Protein AF-A0A6M3KIF6-F1 (afdb_monomer_lite)

Sequence (173 aa):
MLITKKFNHGLGILPVSLFVELCSPNLDINKLYKEITDTRCNDIIFFNNISENADCLRWILPRLISDGCFVSLVMKHDILYDLPCNRVICFLNCSSFQSEFKKTKLQLFTENDIVVVYGDFVIDRINKCLNLLKKIELKSKVLFYYKDRNELTALLDNGIDFVFPYEGKLFIT

Organism: NCBI:txid1070528

Foldseek 3Di:
DDQPQDWQPPLVLDDGEGEGEDPDLPDPLVVVLVVVVVVVGQEYEYDDPCVSNVVSQQVRAVVSVVVRHQYEYADQADPPPPGDHNEYEYEAELVCNVVSVVGDPQLPHAQRYEYEYEDDDDLVSLVVNVVVCVVSVGNYHYEYEDADDVSVVSCVVVVNQHYAYPVSHGDGD

pLDDT: mean 74.42, std 16.28, range [25.66, 96.69]

Radius of gyration: 16.81 Å; chains: 1; bounding box: 44×30×43 Å

Structure (mmCIF, N/CA/C/O backbone):
data_AF-A0A6M3KIF6-F1
#
_entry.id   AF-A0A6M3KIF6-F1
#
loop_
_atom_site.group_PDB
_atom_site.id
_atom_site.type_symbol
_atom_site.label_atom_id
_atom_site.label_alt_id
_atom_site.label_comp_id
_atom_site.label_asym_id
_atom_site.label_entity_id
_atom_site.label_seq_id
_atom_site.pdbx_PDB_ins_code
_atom_site.Cartn_x
_atom_site.Cartn_y
_atom_site.Cartn_z
_atom_site.occupancy
_atom_site.B_iso_or_equiv
_atom_site.auth_seq_id
_atom_site.auth_comp_id
_atom_site.auth_asym_id
_atom_site.auth_atom_id
_atom_site.pdbx_PDB_model_num
ATOM 1 N N . MET A 1 1 ? 18.524 -12.343 -4.743 1.00 35.62 1 MET A N 1
ATOM 2 C CA . MET A 1 1 ? 17.280 -11.648 -5.125 1.00 35.62 1 MET A CA 1
ATOM 3 C C . MET A 1 1 ? 16.137 -12.605 -4.854 1.00 35.62 1 MET A C 1
ATOM 5 O O . MET A 1 1 ? 16.047 -13.614 -5.539 1.00 35.62 1 MET A O 1
ATOM 9 N N . LEU A 1 2 ? 15.377 -12.378 -3.783 1.00 33.84 2 LEU A N 1
ATOM 10 C CA . LEU A 1 2 ? 14.247 -13.230 -3.430 1.00 33.84 2 LEU A CA 1
ATOM 11 C C . LEU A 1 2 ? 12.979 -12.496 -3.873 1.00 33.84 2 LEU A C 1
ATOM 13 O O . LEU A 1 2 ? 12.500 -11.614 -3.173 1.00 33.84 2 LEU A O 1
ATOM 17 N N . ILE A 1 3 ? 12.467 -12.816 -5.063 1.00 38.78 3 ILE A N 1
ATOM 18 C CA . ILE A 1 3 ? 11.086 -12.463 -5.388 1.00 38.78 3 ILE A CA 1
ATOM 19 C C . ILE A 1 3 ? 10.227 -13.501 -4.686 1.00 38.78 3 ILE A C 1
ATOM 21 O O . ILE A 1 3 ? 10.094 -14.632 -5.159 1.00 38.78 3 ILE A O 1
ATOM 25 N N . THR A 1 4 ? 9.645 -13.142 -3.550 1.00 40.75 4 THR A N 1
ATOM 26 C CA . THR A 1 4 ? 8.604 -13.979 -2.963 1.00 40.75 4 THR A CA 1
ATOM 27 C C . THR A 1 4 ? 7.335 -13.790 -3.793 1.00 40.75 4 THR A C 1
ATOM 29 O O . THR A 1 4 ? 6.514 -12.929 -3.499 1.00 40.75 4 THR A O 1
ATOM 32 N N . LYS A 1 5 ? 7.180 -14.584 -4.861 1.00 44.81 5 LYS A N 1
ATOM 33 C CA . LYS A 1 5 ? 5.963 -14.605 -5.684 1.00 44.81 5 LYS A CA 1
ATOM 34 C C . LYS A 1 5 ? 4.837 -15.237 -4.872 1.00 44.81 5 LYS A C 1
ATOM 36 O O . LYS A 1 5 ? 4.651 -16.450 -4.887 1.00 44.81 5 LYS A O 1
ATOM 41 N N . LYS A 1 6 ? 4.109 -14.417 -4.124 1.00 46.19 6 LYS A N 1
ATOM 42 C CA . LYS A 1 6 ? 2.822 -14.804 -3.548 1.00 46.19 6 LYS A CA 1
ATOM 43 C C . LYS A 1 6 ? 1.752 -14.195 -4.430 1.00 46.19 6 LYS A C 1
ATOM 45 O O . LYS A 1 6 ? 1.809 -13.005 -4.708 1.00 46.19 6 LYS A O 1
ATOM 50 N N . PHE A 1 7 ? 0.827 -15.016 -4.899 1.00 45.84 7 PHE A N 1
ATOM 51 C CA . PHE A 1 7 ? -0.386 -14.525 -5.527 1.00 45.84 7 PHE A CA 1
ATOM 52 C C . PHE A 1 7 ? -1.438 -14.399 -4.442 1.00 45.84 7 PHE A C 1
ATOM 54 O O . PHE A 1 7 ? -1.622 -15.313 -3.637 1.00 45.84 7 PHE A O 1
ATOM 61 N N . ASN A 1 8 ? -2.133 -13.273 -4.425 1.00 50.97 8 ASN A N 1
ATOM 62 C CA . ASN A 1 8 ? -3.404 -13.232 -3.737 1.00 50.97 8 ASN A CA 1
ATOM 63 C C . ASN A 1 8 ? -4.460 -13.928 -4.615 1.00 50.97 8 ASN A C 1
ATOM 65 O O . ASN A 1 8 ? -4.565 -13.614 -5.798 1.00 50.97 8 ASN A O 1
ATOM 69 N N . HIS A 1 9 ? -5.272 -14.824 -4.052 1.00 43.00 9 HIS A N 1
ATOM 70 C CA . HIS A 1 9 ? -6.379 -15.498 -4.751 1.00 43.00 9 HIS A CA 1
ATOM 71 C C . HIS A 1 9 ? -7.589 -14.581 -5.036 1.00 43.00 9 HIS A C 1
ATOM 73 O O . HIS A 1 9 ? -8.691 -15.065 -5.273 1.00 43.00 9 HIS A O 1
ATOM 79 N N . GLY A 1 10 ? -7.388 -13.261 -5.042 1.00 40.50 10 GLY A N 1
ATOM 80 C CA . GLY A 1 10 ? -8.455 -12.273 -5.079 1.00 40.50 10 GLY A CA 1
ATOM 81 C C . GLY A 1 10 ? -9.103 -12.142 -3.704 1.00 40.50 10 GLY A C 1
ATOM 82 O O . GLY A 1 10 ? -9.836 -13.015 -3.257 1.00 40.50 10 GLY A O 1
ATOM 83 N N . LEU A 1 11 ? -8.864 -11.020 -3.028 1.00 47.72 11 LEU A N 1
ATOM 84 C CA . LEU A 1 11 ? -9.494 -10.729 -1.730 1.00 47.72 11 LEU A CA 1
ATOM 85 C C . LEU A 1 11 ? -10.811 -9.965 -1.914 1.00 47.72 11 LEU A C 1
ATOM 87 O O . LEU A 1 11 ? -11.157 -9.149 -1.073 1.00 47.72 11 LEU A O 1
ATOM 91 N N . GLY A 1 12 ? -11.500 -10.140 -3.047 1.00 44.00 12 GLY A N 1
ATOM 92 C CA . GLY A 1 12 ? -12.687 -9.369 -3.450 1.00 44.00 12 GLY A CA 1
ATOM 93 C C . GLY A 1 12 ? -12.402 -7.899 -3.802 1.00 44.00 12 GLY A C 1
ATOM 94 O O . GLY A 1 12 ? -12.882 -7.404 -4.813 1.00 44.00 12 GLY A O 1
ATOM 95 N N . ILE A 1 13 ? -11.574 -7.215 -3.008 1.00 51.09 13 ILE A N 1
ATOM 96 C CA . ILE A 1 13 ? -11.194 -5.799 -3.163 1.00 51.09 13 ILE A CA 1
ATOM 97 C C . ILE A 1 13 ? -9.866 -5.641 -3.922 1.00 51.09 13 ILE A C 1
ATOM 99 O O . ILE A 1 13 ? -9.633 -4.619 -4.567 1.00 51.09 13 ILE A O 1
ATOM 103 N N . LEU A 1 14 ? -8.992 -6.650 -3.853 1.00 57.19 14 LEU A N 1
ATOM 104 C CA . LEU A 1 14 ? -7.719 -6.685 -4.572 1.00 57.19 14 LEU A CA 1
ATOM 105 C C . LEU A 1 14 ? -7.787 -7.752 -5.670 1.00 57.19 14 LEU A C 1
ATOM 107 O O . LEU A 1 14 ? -8.157 -8.889 -5.346 1.00 57.19 14 LEU A O 1
ATOM 111 N N . PRO A 1 15 ? -7.431 -7.428 -6.926 1.00 63.50 15 PRO A N 1
ATOM 112 C CA . PRO A 1 15 ? -7.293 -8.426 -7.980 1.00 63.50 15 PRO A CA 1
ATOM 113 C C . PRO A 1 15 ? -6.152 -9.405 -7.649 1.00 63.50 15 PRO A C 1
ATOM 115 O O . PRO A 1 15 ? -5.499 -9.315 -6.607 1.00 63.50 15 PRO A O 1
ATOM 118 N N . VAL A 1 16 ? -5.925 -10.391 -8.517 1.00 67.19 16 VAL A N 1
ATOM 119 C CA . VAL A 1 16 ? -4.742 -11.252 -8.400 1.00 67.19 16 VAL A CA 1
ATOM 120 C C . VAL A 1 16 ? -3.504 -10.378 -8.575 1.00 67.19 16 VAL A C 1
ATOM 122 O O . VAL A 1 16 ? -3.254 -9.887 -9.675 1.00 67.19 16 VAL A O 1
ATOM 125 N N . SER A 1 17 ? -2.760 -10.190 -7.487 1.00 75.56 17 SER A N 1
ATOM 126 C CA . SER A 1 17 ? -1.593 -9.311 -7.445 1.00 75.56 17 SER A CA 1
ATOM 127 C C . SER A 1 17 ? -0.286 -10.091 -7.360 1.00 75.56 17 SER A C 1
ATOM 129 O O . SER A 1 17 ? -0.198 -11.094 -6.642 1.00 75.56 17 SER A O 1
ATOM 131 N N . LEU A 1 18 ? 0.752 -9.573 -8.012 1.00 80.12 18 LEU A N 1
ATOM 132 C CA . LEU A 1 18 ? 2.142 -9.943 -7.780 1.00 80.12 18 LEU A CA 1
ATOM 133 C C . LE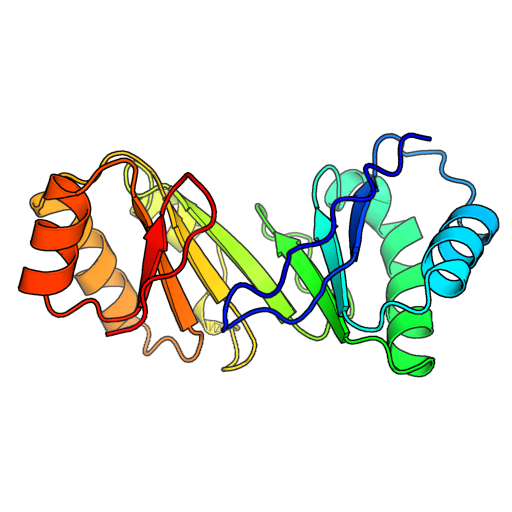U A 1 18 ? 2.701 -9.114 -6.621 1.00 80.12 18 LEU A C 1
ATOM 135 O O . LEU A 1 18 ? 2.798 -7.892 -6.711 1.00 80.12 18 LEU A O 1
ATOM 139 N N . PHE A 1 19 ? 3.133 -9.779 -5.553 1.00 81.44 19 PHE A N 1
ATOM 140 C CA . PHE A 1 19 ? 3.867 -9.134 -4.466 1.00 81.44 19 PHE A CA 1
ATOM 141 C C . PHE A 1 19 ? 5.365 -9.080 -4.788 1.00 81.44 19 PHE A C 1
ATOM 143 O O . PHE A 1 19 ? 5.991 -10.108 -5.050 1.00 81.44 19 PHE A O 1
ATOM 150 N N . VAL A 1 20 ? 5.940 -7.878 -4.749 1.00 84.00 20 VAL A N 1
ATOM 151 C CA . VAL A 1 20 ? 7.355 -7.622 -5.034 1.00 84.00 20 VAL A CA 1
ATOM 152 C C . VAL A 1 20 ? 8.034 -7.056 -3.792 1.00 84.00 20 VAL A C 1
ATOM 154 O O . VAL A 1 20 ? 7.745 -5.942 -3.358 1.00 84.00 20 VAL A O 1
ATOM 157 N N . GLU A 1 21 ? 8.962 -7.835 -3.240 1.00 83.44 21 GLU A N 1
ATOM 158 C CA . GLU A 1 21 ? 9.808 -7.425 -2.121 1.00 83.44 21 GLU A CA 1
ATOM 159 C C . GLU A 1 21 ? 11.192 -7.004 -2.618 1.00 83.44 21 GLU A C 1
ATOM 161 O O . GLU A 1 21 ? 11.846 -7.745 -3.356 1.00 83.44 21 GLU A O 1
ATOM 166 N N . LEU A 1 22 ? 11.667 -5.829 -2.199 1.00 80.44 22 LEU A N 1
ATOM 167 C CA . LEU 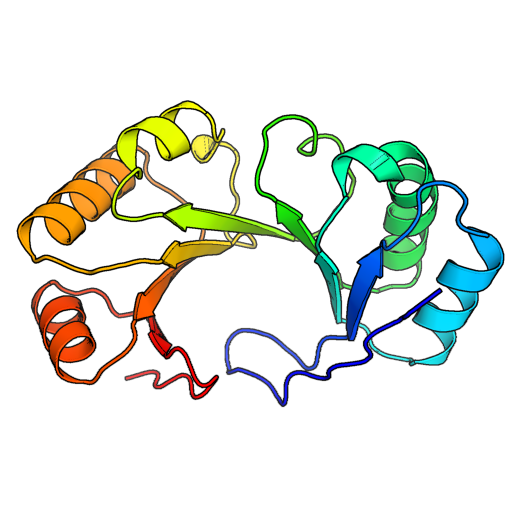A 1 22 ? 12.993 -5.331 -2.571 1.00 80.44 22 LEU A CA 1
ATOM 168 C C . LEU A 1 22 ? 14.004 -5.642 -1.459 1.00 80.44 22 LEU A C 1
ATOM 170 O O . LEU A 1 22 ? 14.161 -4.897 -0.498 1.00 80.44 22 LEU A O 1
ATOM 174 N N . CYS A 1 23 ? 14.696 -6.777 -1.561 1.00 73.19 23 CYS A N 1
ATOM 175 C CA . CYS A 1 23 ? 15.583 -7.265 -0.492 1.00 73.19 23 CYS A CA 1
ATOM 176 C C . CYS A 1 23 ? 17.048 -6.780 -0.580 1.00 73.19 23 CYS A C 1
ATOM 178 O O . CYS A 1 23 ? 17.907 -7.339 0.099 1.00 73.19 23 CYS A O 1
ATOM 180 N N . SER A 1 24 ? 17.387 -5.824 -1.451 1.00 76.81 24 SER A N 1
ATOM 181 C CA . SER A 1 24 ? 18.764 -5.320 -1.598 1.00 76.81 24 SER A CA 1
ATOM 182 C C . SER A 1 24 ? 18.778 -3.944 -2.266 1.00 76.81 24 SER A C 1
ATOM 184 O O . SER A 1 24 ? 17.977 -3.757 -3.169 1.00 76.81 24 SER A O 1
ATOM 186 N N . PRO A 1 25 ? 19.688 -3.023 -1.900 1.00 70.56 25 PRO A N 1
ATOM 187 C CA . PRO A 1 25 ? 19.860 -1.747 -2.603 1.00 70.56 25 PRO A CA 1
ATOM 188 C C . PRO A 1 25 ? 20.563 -1.885 -3.968 1.00 70.56 25 PRO A C 1
ATOM 190 O O . PRO A 1 25 ? 20.408 -1.030 -4.833 1.00 70.56 25 PRO A O 1
ATOM 193 N N . ASN A 1 26 ? 21.312 -2.972 -4.201 1.00 76.69 26 ASN A N 1
ATOM 194 C CA . ASN A 1 26 ? 22.068 -3.201 -5.441 1.00 76.69 26 ASN A CA 1
ATOM 195 C C . ASN A 1 26 ? 21.297 -4.121 -6.398 1.00 76.69 26 ASN A C 1
ATOM 197 O O . ASN A 1 26 ? 21.772 -5.195 -6.778 1.00 76.69 26 ASN A O 1
ATOM 201 N N . LEU A 1 27 ? 20.069 -3.734 -6.737 1.00 79.31 27 LEU A N 1
ATOM 202 C CA . LEU A 1 27 ? 19.232 -4.500 -7.656 1.00 79.31 27 LEU A CA 1
ATOM 203 C C . LEU A 1 27 ? 19.624 -4.234 -9.107 1.00 79.31 27 LEU A C 1
ATOM 205 O O . LEU A 1 27 ? 19.755 -3.090 -9.537 1.00 79.31 27 LEU A O 1
ATOM 209 N N . ASP A 1 28 ? 19.726 -5.309 -9.886 1.00 87.31 28 ASP A N 1
ATOM 210 C CA . ASP A 1 28 ? 19.703 -5.205 -11.340 1.00 87.31 28 ASP A CA 1
ATOM 211 C C . ASP A 1 28 ? 18.275 -4.849 -11.777 1.00 87.31 28 ASP A C 1
ATOM 213 O O . ASP A 1 28 ? 17.385 -5.701 -11.848 1.00 87.31 28 ASP A O 1
ATOM 217 N N . ILE A 1 29 ? 18.066 -3.555 -12.023 1.00 89.00 29 ILE A N 1
ATOM 218 C CA . ILE A 1 29 ? 16.770 -2.958 -12.355 1.00 89.00 29 ILE A CA 1
ATOM 219 C C . ILE A 1 29 ? 16.172 -3.597 -13.620 1.00 89.00 29 ILE A C 1
ATOM 221 O O . ILE A 1 29 ? 14.975 -3.883 -13.659 1.00 89.00 29 ILE A O 1
ATOM 225 N N . ASN A 1 30 ? 16.998 -3.874 -14.637 1.00 90.06 30 ASN A N 1
ATOM 226 C CA . ASN A 1 30 ? 16.534 -4.457 -15.899 1.00 90.06 30 ASN A CA 1
ATOM 227 C C . ASN A 1 30 ? 16.070 -5.897 -15.701 1.00 90.06 30 ASN A C 1
ATOM 229 O O . ASN A 1 30 ? 15.017 -6.292 -16.206 1.00 90.06 30 ASN A O 1
ATOM 233 N N . LYS A 1 31 ? 16.841 -6.678 -14.937 1.00 90.12 31 LYS A N 1
ATOM 234 C CA . LYS A 1 31 ? 16.463 -8.047 -14.589 1.00 90.12 31 LYS A CA 1
ATOM 235 C C . LYS A 1 31 ? 15.168 -8.074 -13.778 1.00 90.12 31 LYS A C 1
ATOM 237 O O . LYS A 1 31 ? 14.282 -8.857 -14.104 1.00 90.12 31 LYS A O 1
ATOM 242 N N . LEU A 1 32 ? 15.032 -7.202 -12.777 1.00 88.56 32 LEU A N 1
ATOM 243 C CA . LEU A 1 32 ? 13.820 -7.103 -11.960 1.00 88.56 32 LEU A CA 1
ATOM 244 C C . LEU A 1 32 ? 12.587 -6.764 -12.811 1.00 88.56 32 LEU A C 1
ATOM 246 O O . LEU A 1 32 ? 11.568 -7.441 -12.713 1.00 88.56 32 LEU A O 1
ATOM 250 N N . TYR A 1 33 ? 12.684 -5.752 -13.674 1.00 91.38 33 TYR A N 1
ATOM 251 C CA . TYR A 1 33 ? 11.586 -5.360 -14.558 1.00 91.38 33 TYR A CA 1
ATOM 252 C C . TYR A 1 33 ? 11.179 -6.491 -15.516 1.00 91.38 33 TYR A C 1
ATOM 254 O O . TYR A 1 33 ? 9.987 -6.768 -15.675 1.00 91.38 33 TYR A O 1
ATOM 262 N N . LYS A 1 34 ? 12.151 -7.212 -16.088 1.00 90.19 34 LYS A N 1
ATOM 263 C CA . LYS A 1 34 ? 11.876 -8.395 -16.913 1.00 90.19 34 LYS A CA 1
ATOM 264 C C . LYS A 1 34 ? 11.170 -9.495 -16.115 1.00 90.19 34 LYS A C 1
ATOM 266 O O . LYS A 1 34 ? 10.166 -10.034 -16.561 1.00 90.19 34 LYS A O 1
ATOM 271 N N . GLU A 1 35 ? 11.646 -9.797 -14.910 1.00 89.94 35 GLU A N 1
ATOM 272 C CA . GLU A 1 35 ? 11.044 -10.838 -14.071 1.00 89.94 35 GLU A CA 1
ATOM 273 C C . GLU A 1 35 ? 9.613 -10.513 -13.630 1.00 89.94 35 GLU A C 1
ATOM 275 O O . GLU A 1 35 ? 8.812 -11.436 -13.466 1.00 89.94 35 GLU A O 1
ATOM 280 N N . ILE A 1 36 ? 9.291 -9.229 -13.443 1.00 88.88 36 ILE A N 1
ATOM 281 C CA . ILE A 1 36 ? 7.933 -8.748 -13.172 1.00 88.88 36 ILE A CA 1
ATOM 282 C C . ILE A 1 36 ? 7.054 -8.910 -14.418 1.00 88.88 36 ILE A C 1
ATOM 284 O O . ILE A 1 36 ? 5.997 -9.536 -14.339 1.00 88.88 36 ILE A O 1
ATOM 288 N N . THR A 1 37 ? 7.490 -8.398 -15.569 1.00 89.00 37 THR A N 1
ATOM 289 C CA . THR A 1 37 ? 6.698 -8.414 -16.816 1.00 89.00 37 THR A CA 1
ATOM 290 C C . THR A 1 37 ? 6.473 -9.830 -17.358 1.00 89.00 37 THR A C 1
ATOM 292 O O . THR A 1 37 ? 5.375 -10.143 -17.824 1.00 89.00 37 THR A O 1
ATOM 295 N N . ASP A 1 38 ? 7.435 -10.740 -17.178 1.00 88.06 38 ASP A N 1
ATOM 296 C CA . ASP A 1 38 ? 7.305 -12.159 -17.537 1.00 88.06 38 ASP A CA 1
ATOM 297 C C . ASP A 1 38 ? 6.174 -12.876 -16.765 1.00 88.06 38 ASP A C 1
ATOM 299 O O . ASP A 1 38 ? 5.685 -13.917 -17.209 1.00 88.06 38 ASP A O 1
ATOM 303 N N . THR A 1 39 ? 5.708 -12.332 -15.629 1.00 82.94 39 THR A N 1
ATOM 304 C CA . THR A 1 39 ? 4.580 -12.913 -14.874 1.00 82.94 39 THR A CA 1
ATOM 305 C C . THR A 1 39 ? 3.219 -12.706 -15.529 1.00 82.94 39 THR A C 1
ATOM 307 O O . THR A 1 39 ? 2.285 -13.432 -15.190 1.00 82.94 39 THR A O 1
ATOM 310 N N . ARG A 1 40 ? 3.088 -11.726 -16.439 1.00 83.50 40 ARG A N 1
ATOM 311 C CA . ARG A 1 40 ? 1.806 -11.300 -17.037 1.00 83.50 40 ARG A CA 1
ATOM 312 C C . ARG A 1 40 ? 0.731 -10.923 -16.006 1.00 83.50 40 ARG A C 1
ATOM 314 O O . ARG A 1 40 ? -0.463 -11.016 -16.286 1.00 83.50 40 ARG A O 1
ATOM 321 N N . CYS A 1 41 ? 1.147 -10.542 -14.800 1.00 81.56 41 CYS A N 1
ATOM 322 C CA . CYS A 1 41 ? 0.259 -10.053 -13.758 1.00 81.56 41 CYS A CA 1
ATOM 323 C C . CYS A 1 41 ? 0.159 -8.530 -13.860 1.00 81.56 41 CYS A C 1
ATOM 325 O O . CYS A 1 41 ? 1.172 -7.840 -13.770 1.00 81.56 41 CYS A O 1
ATOM 327 N N . ASN A 1 42 ? -1.059 -8.018 -14.045 1.00 87.44 42 ASN A N 1
ATOM 328 C CA . ASN A 1 42 ? -1.276 -6.585 -14.233 1.00 87.44 42 ASN A CA 1
ATOM 329 C C . ASN A 1 42 ? -1.380 -5.817 -12.913 1.00 87.44 42 ASN A C 1
ATOM 331 O O . ASN A 1 42 ? -1.202 -4.612 -12.942 1.00 87.44 42 ASN A O 1
ATOM 335 N N . ASP A 1 43 ? -1.664 -6.454 -11.773 1.00 86.62 43 ASP A N 1
ATOM 336 C CA . ASP A 1 43 ? -1.659 -5.772 -10.469 1.00 86.62 43 ASP A CA 1
ATOM 337 C C . ASP A 1 43 ? -0.385 -6.119 -9.703 1.00 86.62 43 ASP A C 1
ATOM 339 O O . ASP A 1 43 ? -0.079 -7.288 -9.472 1.00 86.62 43 ASP A O 1
ATOM 343 N N . ILE A 1 44 ? 0.383 -5.105 -9.319 1.00 88.38 44 ILE A N 1
ATOM 344 C CA . ILE A 1 44 ? 1.715 -5.276 -8.736 1.00 88.38 44 ILE A CA 1
ATOM 345 C C . ILE A 1 44 ? 1.777 -4.492 -7.434 1.00 88.38 44 ILE A C 1
ATOM 347 O O . ILE A 1 44 ? 1.505 -3.294 -7.407 1.00 88.38 44 ILE A O 1
ATOM 351 N N . ILE A 1 45 ? 2.165 -5.156 -6.349 1.00 87.25 45 ILE A N 1
ATOM 352 C CA . ILE A 1 45 ? 2.270 -4.559 -5.018 1.00 87.25 45 ILE A CA 1
ATOM 353 C C . ILE A 1 45 ? 3.728 -4.597 -4.576 1.00 87.25 45 ILE A C 1
ATOM 355 O O . ILE A 1 45 ? 4.261 -5.663 -4.265 1.00 87.25 45 ILE A O 1
ATOM 359 N N . PHE A 1 46 ? 4.363 -3.430 -4.502 1.00 87.25 46 PHE A N 1
ATOM 360 C CA . PHE A 1 46 ? 5.698 -3.292 -3.927 1.00 87.25 46 PHE A CA 1
ATOM 361 C C . PHE A 1 46 ? 5.612 -3.066 -2.421 1.00 87.25 46 PHE A C 1
ATOM 363 O O . PHE A 1 46 ? 4.822 -2.247 -1.942 1.00 87.25 46 PHE A O 1
ATOM 370 N N . PHE A 1 47 ? 6.454 -3.769 -1.670 1.00 81.69 47 PHE A N 1
ATOM 371 C CA . PHE A 1 47 ? 6.519 -3.666 -0.217 1.00 81.69 47 PHE A CA 1
ATOM 372 C C . PHE A 1 47 ? 7.950 -3.863 0.299 1.00 81.69 47 PHE A C 1
ATOM 374 O O . PHE A 1 47 ? 8.787 -4.454 -0.381 1.00 81.69 47 PHE A O 1
ATOM 381 N N . ASN A 1 48 ? 8.192 -3.382 1.526 1.00 69.81 48 ASN A N 1
ATOM 382 C CA . ASN A 1 48 ? 9.481 -3.374 2.238 1.00 69.81 48 ASN A CA 1
ATOM 383 C C . ASN A 1 48 ? 10.621 -2.618 1.522 1.00 69.81 48 ASN A C 1
ATOM 385 O O . ASN A 1 48 ? 10.672 -2.519 0.303 1.00 69.81 48 ASN A O 1
ATOM 389 N N . ASN A 1 49 ? 11.531 -2.030 2.313 1.00 71.50 49 ASN A N 1
ATOM 390 C CA . ASN A 1 49 ? 12.744 -1.320 1.864 1.00 71.50 49 ASN A CA 1
ATOM 391 C C . ASN A 1 49 ? 12.538 -0.320 0.705 1.00 71.50 49 ASN A C 1
ATOM 393 O O . ASN A 1 49 ? 13.459 -0.052 -0.066 1.00 71.50 49 ASN A O 1
ATOM 397 N N . ILE A 1 50 ? 11.333 0.247 0.574 1.00 76.50 50 ILE A N 1
ATOM 398 C CA . ILE A 1 50 ? 10.969 1.140 -0.534 1.00 76.50 50 ILE A CA 1
ATOM 399 C C . ILE A 1 50 ? 11.863 2.387 -0.520 1.00 76.50 50 ILE A C 1
ATOM 401 O O . ILE A 1 50 ? 12.384 2.785 -1.556 1.00 76.50 50 ILE A O 1
ATOM 405 N N . SER A 1 51 ? 12.110 2.958 0.663 1.00 78.19 51 SER A N 1
ATOM 406 C CA . SER A 1 51 ? 12.979 4.131 0.823 1.00 78.19 51 SER A CA 1
ATOM 407 C C . SER A 1 51 ? 14.417 3.872 0.369 1.00 78.19 51 SER A C 1
ATOM 409 O O . SER A 1 51 ? 15.012 4.724 -0.280 1.00 78.19 51 SER A O 1
ATOM 411 N N . GLU A 1 52 ? 14.961 2.691 0.667 1.00 81.56 52 GLU A N 1
ATOM 412 C CA . GLU A 1 52 ? 16.325 2.294 0.280 1.00 81.56 52 GLU A CA 1
ATOM 413 C C . GLU A 1 52 ? 16.451 2.028 -1.226 1.00 81.56 52 GLU A C 1
ATOM 415 O O . GLU A 1 52 ? 17.548 2.041 -1.772 1.00 81.56 52 GLU A O 1
ATOM 420 N N . ASN A 1 53 ? 15.321 1.808 -1.900 1.00 83.12 53 ASN A N 1
ATOM 421 C CA . ASN A 1 53 ? 15.242 1.461 -3.314 1.00 83.12 53 ASN A CA 1
ATOM 422 C C . ASN A 1 53 ? 14.518 2.528 -4.145 1.00 83.12 53 ASN A C 1
ATOM 424 O O . ASN A 1 53 ? 14.012 2.233 -5.230 1.00 83.12 53 ASN A O 1
ATOM 428 N N . ALA A 1 54 ? 14.458 3.769 -3.654 1.00 84.12 54 ALA A N 1
ATOM 429 C CA . ALA A 1 54 ? 13.693 4.836 -4.290 1.00 84.12 54 ALA A CA 1
ATOM 430 C C . ALA A 1 54 ? 14.115 5.072 -5.751 1.00 84.12 54 ALA A C 1
ATOM 432 O O . ALA A 1 54 ? 13.254 5.255 -6.604 1.00 84.12 54 ALA A O 1
ATOM 433 N N . ASP A 1 55 ? 15.410 5.001 -6.072 1.00 85.75 55 ASP A N 1
ATOM 434 C CA . ASP A 1 55 ? 15.899 5.202 -7.446 1.00 85.75 55 ASP A CA 1
ATOM 435 C C . ASP A 1 55 ? 15.523 4.050 -8.386 1.00 85.75 55 ASP A C 1
ATOM 437 O O . ASP A 1 55 ? 15.094 4.283 -9.517 1.00 85.75 55 ASP A O 1
ATOM 441 N N . CYS A 1 56 ? 15.595 2.809 -7.896 1.00 88.25 56 CYS A N 1
ATOM 442 C CA . CYS A 1 56 ? 15.104 1.632 -8.615 1.00 88.25 56 CYS A CA 1
ATOM 443 C C . CYS A 1 56 ? 13.608 1.775 -8.932 1.00 88.25 56 CYS A C 1
ATOM 445 O O . CYS A 1 56 ? 13.176 1.600 -10.073 1.00 88.25 56 CYS A O 1
ATOM 447 N N . LEU A 1 57 ? 12.821 2.182 -7.938 1.00 89.94 57 LEU A N 1
ATOM 448 C CA . LEU A 1 57 ? 11.384 2.393 -8.075 1.00 89.94 57 LEU A CA 1
ATOM 449 C C . LEU A 1 57 ? 11.051 3.555 -9.017 1.00 89.94 57 LEU A C 1
ATOM 451 O O . LEU A 1 57 ? 10.193 3.407 -9.883 1.00 89.94 57 LEU A O 1
ATOM 455 N N . ARG A 1 58 ? 11.768 4.681 -8.941 1.00 90.44 58 ARG A N 1
ATOM 456 C CA . ARG A 1 58 ? 11.611 5.795 -9.896 1.00 90.44 58 ARG A CA 1
ATOM 457 C C . ARG A 1 58 ? 11.822 5.352 -11.338 1.00 90.44 58 ARG A C 1
ATOM 459 O O . ARG A 1 58 ? 11.198 5.904 -12.239 1.00 90.44 58 ARG A O 1
ATOM 466 N N . TRP A 1 59 ? 12.679 4.360 -11.565 1.00 92.12 59 TRP A N 1
ATOM 467 C CA . TRP A 1 59 ? 12.896 3.810 -12.894 1.00 92.12 59 TRP A CA 1
ATOM 468 C C . TRP A 1 59 ? 11.806 2.808 -13.304 1.00 92.12 59 TRP A C 1
ATOM 470 O O . TRP A 1 59 ? 11.299 2.885 -14.425 1.00 92.12 59 TRP A O 1
ATOM 480 N N . ILE A 1 60 ? 11.440 1.872 -12.424 1.00 92.88 60 ILE A N 1
ATOM 481 C CA . ILE A 1 60 ? 10.540 0.754 -12.756 1.00 92.88 60 ILE A CA 1
ATOM 482 C C . ILE A 1 60 ? 9.072 1.175 -12.800 1.00 92.88 60 ILE A C 1
ATOM 484 O O . ILE A 1 60 ? 8.365 0.804 -13.737 1.00 92.88 60 ILE A O 1
ATOM 488 N N . LEU A 1 61 ? 8.600 1.936 -11.811 1.00 94.06 61 LEU A N 1
ATOM 489 C CA . LEU A 1 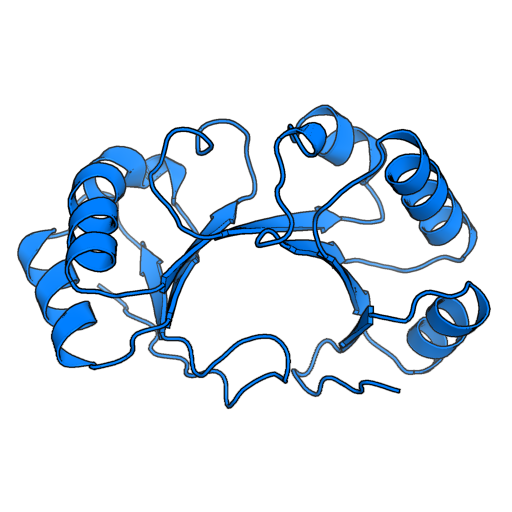61 ? 7.168 2.184 -11.637 1.00 94.06 61 LEU A CA 1
ATOM 490 C C . LEU A 1 61 ? 6.523 2.898 -12.842 1.00 94.06 61 LEU A C 1
ATOM 492 O O . LEU A 1 61 ? 5.503 2.399 -13.315 1.00 94.06 61 LEU A O 1
ATOM 496 N N . PRO A 1 62 ? 7.101 3.975 -13.427 1.00 95.25 62 PRO A N 1
ATOM 497 C CA . PRO A 1 62 ? 6.513 4.610 -14.610 1.00 95.25 62 PRO A CA 1
ATOM 498 C C . PRO A 1 62 ? 6.397 3.666 -15.808 1.00 95.25 62 PRO A C 1
ATOM 500 O O . PRO A 1 62 ? 5.442 3.762 -16.573 1.00 95.25 62 PRO A O 1
ATOM 503 N N . ARG A 1 63 ? 7.373 2.764 -15.981 1.00 96.69 63 ARG A N 1
ATOM 504 C CA . ARG A 1 63 ? 7.394 1.808 -17.096 1.00 96.69 63 ARG A CA 1
ATOM 505 C C . ARG A 1 63 ? 6.289 0.779 -16.940 1.00 96.69 63 ARG A C 1
ATOM 507 O O . ARG A 1 63 ? 5.484 0.637 -17.845 1.00 96.69 63 ARG A O 1
ATOM 514 N N . LEU A 1 64 ? 6.179 0.168 -15.759 1.00 95.12 64 LEU A N 1
ATOM 515 C CA . LEU A 1 64 ? 5.093 -0.769 -15.465 1.00 95.12 64 LEU A CA 1
ATOM 516 C C . LEU A 1 64 ? 3.714 -0.132 -15.687 1.00 95.12 64 LEU A C 1
ATOM 518 O O . LEU A 1 64 ? 2.852 -0.751 -16.303 1.00 95.12 64 LEU A O 1
ATOM 522 N N . ILE A 1 65 ? 3.518 1.113 -15.239 1.00 95.00 65 ILE A N 1
ATOM 523 C CA . ILE A 1 65 ? 2.265 1.855 -15.455 1.00 95.00 65 ILE A CA 1
ATOM 524 C C . ILE A 1 65 ? 2.019 2.093 -16.952 1.00 95.00 65 ILE A C 1
ATOM 526 O O . ILE A 1 65 ? 0.910 1.874 -17.435 1.00 95.00 65 ILE A O 1
ATOM 530 N N . SER A 1 66 ? 3.049 2.505 -17.698 1.00 95.56 66 SER A N 1
ATOM 531 C CA . SER A 1 66 ? 2.976 2.694 -19.154 1.00 95.56 66 SER A CA 1
ATOM 532 C C . SER A 1 66 ? 2.647 1.402 -19.908 1.00 95.56 66 SER A C 1
ATOM 534 O O . SER A 1 66 ? 1.994 1.460 -20.946 1.00 95.56 66 SER A O 1
ATOM 536 N N . ASP A 1 67 ? 3.065 0.250 -19.385 1.00 94.69 67 ASP A N 1
ATOM 537 C CA . ASP A 1 67 ? 2.767 -1.073 -19.945 1.00 94.69 67 ASP A CA 1
ATOM 538 C C . ASP A 1 67 ? 1.385 -1.605 -19.521 1.00 94.69 67 ASP A C 1
ATOM 540 O O . ASP A 1 67 ? 1.035 -2.749 -19.812 1.00 94.69 67 ASP A O 1
ATOM 544 N N . GLY A 1 68 ? 0.586 -0.789 -18.828 1.00 92.19 68 GLY A N 1
ATOM 545 C CA . GLY A 1 68 ? -0.774 -1.125 -18.411 1.00 92.19 68 GLY A CA 1
ATOM 546 C C . GLY A 1 68 ? -0.871 -1.871 -17.080 1.00 92.19 68 GLY A C 1
ATOM 547 O O . GLY A 1 68 ? -1.939 -2.403 -16.767 1.00 92.19 68 GLY A O 1
ATOM 548 N N . CYS A 1 69 ? 0.197 -1.911 -16.277 1.00 92.44 69 CYS A N 1
ATOM 549 C CA . CYS A 1 69 ? 0.117 -2.444 -14.921 1.00 92.44 69 CYS A CA 1
ATOM 550 C C . CYS A 1 69 ? -0.526 -1.427 -13.965 1.00 92.44 69 CYS A C 1
ATOM 552 O O . CYS A 1 69 ? -0.221 -0.236 -13.989 1.00 92.44 69 CYS A O 1
ATOM 554 N N . PHE A 1 70 ? -1.358 -1.921 -13.056 1.00 91.50 70 PHE A N 1
ATOM 555 C CA . PHE A 1 70 ? -1.811 -1.222 -11.867 1.00 91.50 70 PHE A CA 1
ATOM 556 C C . PHE A 1 70 ? -0.797 -1.442 -10.739 1.00 91.50 70 PHE A C 1
ATOM 558 O O . PHE A 1 70 ? -0.584 -2.555 -10.263 1.00 91.50 70 PHE A O 1
ATOM 565 N N . VAL A 1 71 ? -0.133 -0.373 -10.319 1.00 91.94 71 VAL A N 1
ATOM 566 C CA . VAL A 1 71 ? 0.997 -0.431 -9.394 1.00 91.94 71 VAL A CA 1
ATOM 567 C C . VAL A 1 71 ? 0.610 0.148 -8.041 1.00 91.94 71 VAL A C 1
ATOM 569 O O . VAL A 1 71 ? 0.173 1.294 -7.937 1.00 91.94 71 VAL A O 1
ATOM 572 N N . SER A 1 72 ? 0.821 -0.642 -6.991 1.00 88.88 72 SER A N 1
ATOM 573 C CA . SER A 1 72 ? 0.550 -0.276 -5.604 1.00 88.88 72 SER A CA 1
ATOM 574 C C . SER A 1 72 ? 1.823 -0.229 -4.768 1.00 88.88 72 SER A C 1
ATOM 576 O O . SER A 1 72 ? 2.672 -1.115 -4.879 1.00 88.88 72 SER A O 1
ATOM 578 N N . LEU A 1 73 ? 1.929 0.757 -3.878 1.00 88.69 73 LEU A N 1
ATOM 579 C CA . LEU A 1 73 ? 3.042 0.890 -2.935 1.00 88.69 73 LEU A CA 1
ATOM 580 C C . LEU A 1 73 ? 2.562 0.723 -1.495 1.00 88.69 73 LEU A C 1
ATOM 582 O O . LEU A 1 73 ? 1.702 1.470 -1.031 1.00 88.69 73 LEU A O 1
ATOM 586 N N . VAL A 1 74 ? 3.152 -0.219 -0.758 1.00 85.00 74 VAL A N 1
ATOM 587 C CA . VAL A 1 74 ? 2.906 -0.373 0.681 1.00 85.00 74 VAL A CA 1
ATOM 588 C C . VAL A 1 74 ? 3.794 0.595 1.463 1.00 85.00 74 VAL A C 1
ATOM 590 O O . VAL A 1 74 ? 4.979 0.337 1.677 1.00 85.00 74 VAL A O 1
ATOM 593 N N . MET A 1 75 ? 3.234 1.720 1.904 1.00 77.19 75 MET A N 1
ATOM 594 C CA . MET A 1 75 ? 3.981 2.796 2.559 1.00 77.19 75 MET A CA 1
ATOM 595 C C . MET A 1 75 ? 3.905 2.730 4.088 1.00 77.19 75 MET A C 1
ATOM 597 O O . MET A 1 75 ? 2.835 2.564 4.673 1.00 77.19 75 MET A O 1
ATOM 601 N N . LYS A 1 76 ? 5.061 2.949 4.733 1.00 65.44 76 LYS A N 1
ATOM 602 C CA . LYS A 1 76 ? 5.182 3.181 6.186 1.00 65.44 76 LYS A CA 1
ATOM 603 C C . LYS A 1 76 ? 5.634 4.607 6.551 1.00 65.44 76 LYS A C 1
ATOM 605 O O . LYS A 1 76 ? 5.484 4.998 7.704 1.00 65.44 76 LYS A O 1
ATOM 610 N N . HIS A 1 77 ? 6.195 5.379 5.608 1.00 55.97 77 HIS A N 1
ATOM 611 C CA . HIS A 1 77 ? 6.857 6.667 5.882 1.00 55.97 77 HIS A CA 1
ATOM 612 C C . HIS A 1 77 ? 6.671 7.710 4.767 1.00 55.97 77 HIS A C 1
ATOM 614 O O . HIS A 1 77 ? 6.385 7.365 3.624 1.00 55.97 77 HIS A O 1
ATOM 620 N N . ASP A 1 78 ? 6.905 8.982 5.108 1.00 55.91 78 ASP A N 1
ATOM 621 C CA . ASP A 1 78 ? 6.493 10.168 4.336 1.00 55.91 78 ASP A CA 1
ATOM 622 C C . ASP A 1 78 ? 7.306 10.468 3.068 1.00 55.91 78 ASP A C 1
ATOM 624 O O . ASP A 1 78 ? 6.920 11.326 2.279 1.00 55.91 78 ASP A O 1
ATOM 628 N N . ILE A 1 79 ? 8.428 9.782 2.851 1.00 52.31 79 ILE A N 1
ATOM 629 C CA . ILE A 1 79 ? 9.398 10.099 1.783 1.00 52.31 79 ILE A CA 1
ATOM 630 C C . ILE A 1 79 ? 8.921 9.608 0.396 1.00 52.31 79 ILE A C 1
ATOM 632 O O . ILE A 1 79 ? 9.526 9.916 -0.625 1.00 52.31 79 ILE A O 1
ATOM 636 N N . LEU A 1 80 ? 7.823 8.852 0.329 1.00 59.69 80 LEU A N 1
ATOM 637 C CA . LEU A 1 80 ? 7.467 8.062 -0.856 1.00 59.69 80 LEU A CA 1
ATOM 638 C C . LEU A 1 80 ? 6.267 8.603 -1.651 1.00 59.69 80 LEU A C 1
ATOM 640 O O . LEU A 1 80 ? 5.910 8.000 -2.658 1.00 59.69 80 LEU A O 1
ATOM 644 N N . TYR A 1 81 ? 5.677 9.737 -1.251 1.00 64.12 81 TYR A N 1
ATOM 645 C CA . TYR A 1 81 ? 4.539 10.340 -1.971 1.00 64.12 81 TYR A CA 1
ATOM 646 C C . TYR A 1 81 ? 4.891 10.837 -3.382 1.00 64.12 81 TYR A C 1
ATOM 648 O O . TYR A 1 81 ? 3.994 11.034 -4.193 1.00 64.12 81 TYR A O 1
ATOM 656 N N . ASP A 1 82 ? 6.180 11.007 -3.682 1.00 77.00 82 ASP A N 1
ATOM 657 C CA . ASP A 1 82 ? 6.645 11.469 -4.994 1.00 77.00 82 ASP A CA 1
ATOM 658 C C . ASP A 1 82 ? 6.862 10.313 -5.990 1.00 77.00 82 ASP A C 1
ATOM 660 O O . ASP A 1 82 ? 7.208 10.546 -7.150 1.00 77.00 82 ASP A O 1
ATOM 664 N N . LEU A 1 83 ? 6.712 9.054 -5.556 1.00 86.38 83 LEU A N 1
ATOM 665 C CA . LEU A 1 83 ? 6.844 7.910 -6.453 1.00 86.38 83 LEU A CA 1
ATOM 666 C C . LEU A 1 83 ? 5.566 7.727 -7.285 1.00 86.38 83 LEU A C 1
ATOM 668 O O . LEU A 1 83 ? 4.467 7.703 -6.726 1.00 86.38 83 LEU A O 1
ATOM 672 N N . PRO A 1 84 ? 5.685 7.529 -8.609 1.00 88.06 84 PRO A N 1
ATOM 673 C CA . PRO A 1 84 ? 4.525 7.307 -9.455 1.00 88.06 84 PRO A CA 1
ATOM 674 C C . PRO A 1 84 ? 3.926 5.937 -9.144 1.00 88.06 84 PRO A C 1
ATOM 676 O O . PRO A 1 84 ? 4.573 4.909 -9.318 1.00 88.06 84 PRO A O 1
ATOM 679 N N . CYS A 1 85 ? 2.684 5.924 -8.679 1.00 90.56 85 CYS A N 1
ATOM 680 C CA . CYS A 1 85 ? 1.910 4.716 -8.434 1.00 90.56 85 CYS A CA 1
ATOM 681 C C . CYS A 1 85 ? 0.423 4.996 -8.666 1.00 90.56 85 CYS A C 1
ATOM 683 O O . CYS A 1 85 ? -0.006 6.149 -8.685 1.00 90.56 85 CYS A O 1
ATOM 685 N N . ASN A 1 86 ? -0.365 3.941 -8.862 1.00 91.50 86 ASN A N 1
ATOM 686 C CA . ASN A 1 86 ? -1.818 4.054 -8.990 1.00 91.50 86 ASN A CA 1
ATOM 687 C C . ASN A 1 86 ? -2.517 4.045 -7.626 1.00 91.50 86 ASN A C 1
ATOM 689 O O . ASN A 1 86 ? -3.638 4.536 -7.516 1.00 91.50 86 ASN A O 1
ATOM 693 N N . ARG A 1 87 ? -1.874 3.444 -6.615 1.00 88.88 87 ARG A N 1
ATOM 694 C CA . ARG A 1 87 ? -2.429 3.251 -5.275 1.00 88.88 87 ARG A CA 1
ATOM 695 C C . ARG A 1 87 ? -1.343 3.231 -4.205 1.00 88.88 87 ARG A C 1
ATOM 697 O O . ARG A 1 87 ? -0.367 2.487 -4.299 1.00 88.88 87 ARG A O 1
ATOM 704 N N . VAL A 1 88 ? -1.587 3.934 -3.113 1.00 87.44 88 VAL A N 1
ATOM 705 C CA . VAL A 1 88 ? -0.869 3.795 -1.850 1.00 87.44 88 VAL A CA 1
ATOM 706 C C . VAL A 1 88 ? -1.665 2.888 -0.914 1.00 87.44 88 VAL A C 1
ATOM 708 O O . VAL A 1 88 ? -2.870 3.046 -0.729 1.00 87.44 88 VAL A O 1
ATOM 711 N N . ILE A 1 89 ? -0.974 1.928 -0.301 1.00 85.19 89 ILE A N 1
ATOM 712 C CA . ILE A 1 89 ? -1.494 1.093 0.781 1.00 85.19 89 ILE A CA 1
ATOM 713 C C . ILE A 1 89 ? -0.741 1.483 2.052 1.00 85.19 89 ILE A C 1
ATOM 715 O O . ILE A 1 89 ? 0.436 1.165 2.218 1.00 85.19 89 ILE A O 1
ATOM 719 N N . CYS A 1 90 ? -1.403 2.200 2.950 1.00 85.69 90 CYS A N 1
ATOM 720 C CA . CYS A 1 90 ? -0.811 2.687 4.189 1.00 85.69 90 CYS A CA 1
ATOM 721 C C . CYS A 1 90 ? -1.233 1.815 5.364 1.00 85.69 90 CYS A C 1
ATOM 723 O O . CYS A 1 90 ? -2.418 1.566 5.543 1.00 85.69 90 CYS A O 1
ATOM 725 N N . PHE A 1 91 ? -0.279 1.379 6.181 1.00 82.69 91 PHE A N 1
ATOM 726 C CA . PHE A 1 91 ? -0.567 0.627 7.399 1.00 82.69 91 PHE A CA 1
ATOM 727 C C . PHE A 1 91 ? -0.437 1.534 8.618 1.00 82.69 91 PHE A C 1
ATOM 729 O O . PHE A 1 91 ? 0.626 2.114 8.831 1.00 82.69 91 PHE A O 1
ATOM 736 N N . LEU A 1 92 ? -1.494 1.603 9.428 1.00 83.25 92 LEU A N 1
ATOM 737 C CA . LEU A 1 92 ? -1.543 2.360 10.674 1.00 83.25 92 LEU A CA 1
ATOM 738 C C . LEU A 1 92 ? -1.791 1.422 11.853 1.00 83.25 92 LEU A C 1
ATOM 740 O O . LEU A 1 92 ? -2.785 0.698 11.886 1.00 83.25 92 LEU A O 1
ATOM 744 N N . ASN A 1 93 ? -0.919 1.435 12.852 1.00 83.88 93 ASN A N 1
ATOM 745 C CA . ASN A 1 93 ? -1.136 0.651 14.061 1.00 83.88 93 ASN A CA 1
ATOM 746 C C . ASN A 1 93 ? -2.180 1.343 14.950 1.00 83.88 93 ASN A C 1
ATOM 748 O O . ASN A 1 93 ? -2.013 2.497 15.334 1.00 83.88 93 ASN A O 1
ATOM 752 N N . CYS A 1 94 ? -3.237 0.632 15.338 1.00 84.19 94 CYS A N 1
ATOM 753 C CA . CYS A 1 94 ? -4.311 1.124 16.200 1.00 84.19 94 CYS A CA 1
ATOM 754 C C . CYS A 1 94 ? -3.790 1.642 17.558 1.00 84.19 94 CYS A C 1
ATOM 756 O O . CYS A 1 94 ? -4.297 2.628 18.093 1.00 84.19 94 CYS A O 1
ATOM 758 N N . SER A 1 95 ? -2.734 1.028 18.102 1.00 83.25 95 SER A N 1
ATOM 759 C CA . SER A 1 95 ? -2.142 1.412 19.393 1.00 83.25 95 SER A CA 1
ATOM 760 C C . SER A 1 95 ? -1.346 2.718 19.326 1.00 83.25 95 SER A C 1
ATOM 762 O O . SER A 1 95 ? -1.330 3.476 20.295 1.00 83.25 95 SER A O 1
ATOM 764 N N . SER A 1 96 ? -0.715 3.004 18.187 1.00 83.75 96 SER A N 1
ATOM 765 C CA . SER A 1 96 ? 0.047 4.233 17.912 1.00 83.75 96 SER A CA 1
ATOM 766 C C . SER A 1 96 ? -0.644 5.137 16.888 1.00 83.75 96 SER A C 1
ATOM 768 O O . SER A 1 96 ? -0.020 6.040 16.332 1.00 83.75 96 SER A O 1
ATOM 770 N N . PHE A 1 97 ? -1.952 4.958 16.681 1.00 81.88 97 PHE A N 1
ATOM 771 C CA . PHE A 1 97 ? -2.673 5.560 15.561 1.00 81.88 97 PHE A CA 1
ATOM 772 C C . PHE A 1 97 ? -2.497 7.072 15.512 1.00 81.88 97 PHE A C 1
ATOM 774 O O . PHE A 1 97 ? -2.206 7.624 14.467 1.00 81.88 97 PHE A O 1
ATOM 781 N N . GLN A 1 98 ? -2.593 7.759 16.652 1.00 82.44 98 GLN A N 1
ATOM 782 C CA . GLN A 1 98 ? -2.484 9.216 16.681 1.00 82.44 98 GLN A CA 1
ATOM 783 C C . GLN A 1 98 ? -1.099 9.734 16.260 1.00 82.44 98 GLN A C 1
ATOM 785 O O . GLN A 1 98 ? -1.013 10.801 15.652 1.00 82.44 98 GLN A O 1
ATOM 790 N N . SER A 1 99 ? -0.014 9.032 16.600 1.00 83.88 99 SER A N 1
ATOM 791 C CA . SER A 1 99 ? 1.336 9.461 16.221 1.00 83.88 99 SER A CA 1
ATOM 792 C C . SER A 1 99 ? 1.650 9.109 14.769 1.00 83.88 99 SER A C 1
ATOM 794 O O . SER A 1 99 ? 2.296 9.906 14.095 1.00 83.88 99 SER A O 1
ATOM 796 N N . GLU A 1 100 ? 1.160 7.971 14.275 1.00 79.56 100 GLU A N 1
ATOM 797 C CA . GLU A 1 100 ? 1.289 7.572 12.870 1.00 79.56 100 GLU A CA 1
ATOM 798 C C . GLU A 1 100 ? 0.439 8.460 11.962 1.00 79.56 100 GLU A C 1
ATOM 800 O O . GLU A 1 100 ? 0.972 9.035 11.019 1.00 79.56 100 GLU A O 1
ATOM 805 N N . PHE A 1 101 ? -0.818 8.705 12.338 1.00 77.38 101 PHE A N 1
ATOM 806 C CA . PHE A 1 101 ? -1.752 9.600 11.654 1.00 77.38 101 PHE A CA 1
ATOM 807 C C . PHE A 1 101 ? -1.179 11.004 11.451 1.00 77.38 101 PHE A C 1
ATOM 809 O O . PHE A 1 101 ? -1.353 11.587 10.390 1.00 77.38 101 PHE A O 1
ATOM 816 N N . LYS A 1 102 ? -0.474 11.553 12.452 1.00 78.12 102 LYS A N 1
ATOM 817 C CA . LYS A 1 102 ? 0.174 12.874 12.352 1.00 78.12 102 LYS A CA 1
ATOM 818 C C . LYS A 1 102 ? 1.362 12.903 11.390 1.00 78.12 102 LYS A C 1
ATOM 820 O O . LYS A 1 102 ? 1.699 13.980 10.909 1.00 78.12 102 LYS A O 1
ATOM 825 N N . LYS A 1 103 ? 2.033 11.769 11.185 1.00 75.88 103 LYS A N 1
ATOM 826 C CA . LYS A 1 103 ? 3.169 11.659 10.262 1.00 75.88 103 LYS A CA 1
ATOM 827 C C . LYS A 1 103 ? 2.654 11.493 8.836 1.00 75.88 103 LYS A C 1
ATOM 829 O O . LYS A 1 103 ? 3.020 12.257 7.954 1.00 75.88 103 LYS A O 1
ATOM 834 N N . THR A 1 104 ? 1.699 10.587 8.649 1.00 72.94 104 THR A N 1
ATOM 835 C CA . THR A 1 104 ? 1.106 10.310 7.342 1.00 72.94 104 THR A CA 1
ATOM 836 C C . THR A 1 104 ? 0.275 11.473 6.810 1.00 72.94 104 THR A C 1
ATOM 838 O O . THR A 1 104 ? -0.598 12.002 7.493 1.00 72.94 104 THR A O 1
ATOM 841 N N . LYS A 1 105 ? 0.470 11.816 5.534 1.00 80.00 105 LYS A N 1
ATOM 842 C CA . LYS A 1 105 ? -0.323 12.818 4.811 1.00 80.00 105 LYS A CA 1
ATOM 843 C C . LYS A 1 105 ? -1.630 12.216 4.267 1.00 80.00 105 LYS A C 1
ATOM 845 O O . LYS A 1 105 ? -1.885 12.285 3.068 1.00 80.00 105 LYS A O 1
ATOM 850 N N . LEU A 1 106 ? -2.450 11.608 5.130 1.00 81.25 106 LEU A N 1
ATOM 851 C CA . LEU A 1 106 ? -3.672 10.883 4.731 1.00 81.25 106 LEU A CA 1
ATOM 852 C C . LEU A 1 106 ? -4.681 11.751 3.964 1.00 81.25 106 LEU A C 1
ATOM 854 O O . LEU A 1 106 ? -5.423 11.243 3.137 1.00 81.25 106 LEU A O 1
ATOM 858 N N . GLN A 1 107 ? -4.681 13.064 4.183 1.00 79.75 107 GLN A N 1
ATOM 859 C CA . GLN A 1 107 ? -5.502 14.019 3.435 1.00 79.75 107 GLN A CA 1
ATOM 860 C C . GLN A 1 107 ? -5.179 14.079 1.932 1.00 79.75 107 GLN A C 1
ATOM 862 O O . GLN A 1 107 ? -5.980 14.589 1.156 1.00 79.75 107 GLN A O 1
ATOM 867 N N . LEU A 1 108 ? -4.000 13.598 1.519 1.00 81.25 108 LEU A N 1
ATOM 868 C CA . LEU A 1 108 ? -3.618 13.502 0.107 1.00 81.25 108 LEU A CA 1
ATOM 869 C C . LEU A 1 108 ? -4.168 12.238 -0.561 1.00 81.25 108 LEU A C 1
ATOM 871 O O . LEU A 1 108 ? -4.025 12.088 -1.771 1.00 81.25 108 LEU A O 1
ATOM 875 N N . PHE A 1 109 ? -4.763 11.328 0.214 1.00 84.06 109 PHE A N 1
ATOM 876 C CA . PHE A 1 109 ? -5.219 10.048 -0.301 1.00 84.06 109 PHE A CA 1
ATOM 877 C C . PHE A 1 109 ? -6.488 10.236 -1.133 1.00 84.06 109 PHE A C 1
ATOM 879 O O . PHE A 1 109 ? -7.396 11.002 -0.802 1.00 84.06 109 PHE A O 1
ATOM 886 N N . THR A 1 110 ? -6.539 9.484 -2.217 1.00 85.12 110 THR A N 1
ATOM 887 C CA . THR A 1 110 ? -7.624 9.409 -3.184 1.00 85.12 110 THR A CA 1
ATOM 888 C C . THR A 1 110 ? -8.511 8.193 -2.908 1.00 85.12 110 THR A C 1
ATOM 890 O O . THR A 1 110 ? -8.213 7.359 -2.056 1.00 85.12 110 THR A O 1
ATOM 893 N N . GLU A 1 111 ? -9.605 8.062 -3.654 1.00 83.62 111 GLU A N 1
ATOM 894 C CA . GLU A 1 111 ? -10.521 6.911 -3.576 1.00 83.62 111 GLU A CA 1
ATOM 895 C C . GLU A 1 111 ? -9.876 5.561 -3.943 1.00 83.62 111 GLU A C 1
ATOM 897 O O . GLU A 1 111 ? -10.379 4.503 -3.557 1.00 83.62 111 GLU A O 1
ATOM 902 N N . ASN A 1 112 ? -8.748 5.595 -4.661 1.00 83.38 112 ASN A N 1
ATOM 903 C CA . ASN A 1 112 ? -7.989 4.405 -5.038 1.00 83.38 112 ASN A CA 1
ATOM 904 C C . ASN A 1 112 ? -7.060 3.919 -3.922 1.00 83.38 112 ASN A C 1
ATOM 906 O O . ASN A 1 112 ? -6.652 2.755 -3.933 1.00 83.38 112 ASN A O 1
ATOM 910 N N . ASP A 1 113 ? -6.733 4.788 -2.965 1.00 84.75 113 ASP A N 1
ATOM 911 C CA . ASP A 1 113 ? -5.819 4.476 -1.875 1.00 84.75 113 ASP A CA 1
ATOM 912 C C . ASP A 1 113 ? -6.502 3.657 -0.778 1.00 84.75 113 ASP A C 1
ATOM 914 O O . ASP A 1 113 ? -7.730 3.636 -0.634 1.00 84.75 113 ASP A O 1
ATOM 918 N N . ILE A 1 114 ? -5.684 2.954 0.003 1.00 83.56 114 ILE A N 1
ATOM 919 C CA . ILE A 1 114 ? -6.146 2.073 1.072 1.00 83.56 114 ILE A CA 1
ATOM 920 C C . ILE A 1 114 ? -5.393 2.398 2.358 1.00 83.56 114 ILE A C 1
ATOM 922 O O . ILE A 1 114 ? -4.163 2.443 2.385 1.00 83.56 114 ILE A O 1
ATOM 926 N N . VAL A 1 115 ? -6.136 2.562 3.447 1.00 83.44 115 VAL A N 1
ATOM 927 C CA . VAL A 1 115 ? -5.606 2.649 4.807 1.00 83.44 115 VAL A CA 1
ATOM 928 C C . VAL A 1 115 ? -5.948 1.360 5.537 1.00 83.44 115 VAL A C 1
ATOM 930 O O . VAL A 1 115 ? -7.114 1.037 5.716 1.00 83.44 115 VAL A O 1
ATOM 933 N N . VAL A 1 116 ? -4.941 0.619 5.978 1.00 82.38 116 VAL A N 1
ATOM 934 C CA . VAL A 1 116 ? -5.089 -0.603 6.767 1.00 82.38 116 VAL A CA 1
ATOM 935 C C . VAL A 1 116 ? -4.765 -0.292 8.221 1.00 82.38 116 VAL A C 1
ATOM 937 O O . VAL A 1 116 ? -3.618 -0.018 8.566 1.00 82.38 116 VAL A O 1
ATOM 940 N N . VAL A 1 117 ? -5.768 -0.349 9.089 1.00 82.69 117 VAL A N 1
ATOM 941 C CA . VAL A 1 117 ? -5.607 -0.176 10.533 1.00 82.69 117 VAL A CA 1
ATOM 942 C C . VAL A 1 117 ? -5.423 -1.541 11.179 1.00 82.69 117 VAL A C 1
ATOM 944 O O . VAL A 1 117 ? -6.296 -2.389 11.049 1.00 82.69 117 VAL A O 1
ATOM 947 N N . TYR A 1 118 ? -4.311 -1.775 11.873 1.00 80.75 118 TYR A N 1
ATOM 948 C CA . TYR A 1 118 ? -3.967 -3.088 12.438 1.00 80.75 118 TYR A CA 1
ATOM 949 C C . TYR A 1 118 ? -3.537 -3.005 13.904 1.00 80.75 118 TYR A C 1
ATOM 951 O O . TYR A 1 118 ? -3.136 -1.948 14.380 1.00 80.75 118 TYR A O 1
ATOM 959 N N . GLY A 1 119 ? -3.571 -4.125 14.626 1.00 78.19 119 GLY A N 1
ATOM 960 C CA . GLY A 1 119 ? -3.115 -4.216 16.018 1.00 78.19 119 GLY A CA 1
ATOM 961 C C . GLY A 1 119 ? -4.225 -4.671 16.959 1.00 78.19 119 GLY A C 1
ATOM 962 O O . GLY A 1 119 ? -5.249 -5.161 16.504 1.00 78.19 119 GLY A O 1
ATOM 963 N N . ASP A 1 120 ? -4.007 -4.530 18.267 1.00 75.56 120 ASP A N 1
ATOM 964 C CA . ASP A 1 120 ? -4.968 -5.011 19.262 1.00 75.56 120 ASP A CA 1
ATOM 965 C C . ASP A 1 120 ? -6.129 -4.018 19.421 1.00 75.56 120 ASP A C 1
ATOM 967 O O . ASP A 1 120 ? -5.942 -2.857 19.824 1.00 75.56 120 ASP A O 1
ATOM 971 N N . PHE A 1 121 ? -7.334 -4.488 19.105 1.00 74.06 121 PHE A N 1
ATOM 972 C CA . PHE A 1 121 ? -8.545 -3.680 19.098 1.00 74.06 121 PHE A CA 1
ATOM 973 C C . PHE A 1 121 ? -9.242 -3.701 20.454 1.00 74.06 121 PHE A C 1
ATOM 975 O O . PHE A 1 121 ? -10.068 -4.552 20.761 1.00 74.06 121 PHE A O 1
ATOM 982 N N . VAL A 1 122 ? -8.945 -2.688 21.263 1.00 74.69 122 VAL A N 1
ATOM 983 C CA . VAL A 1 122 ? -9.794 -2.325 22.404 1.00 74.69 122 VAL A CA 1
ATOM 984 C C . VAL A 1 122 ? -10.816 -1.299 21.917 1.00 74.69 122 VAL A C 1
ATOM 986 O O . VAL A 1 122 ? -10.428 -0.360 21.221 1.00 74.69 122 VAL A O 1
ATOM 989 N N . ILE A 1 123 ? -12.092 -1.438 22.296 1.00 71.19 123 ILE A N 1
ATOM 990 C CA . ILE A 1 123 ? -13.210 -0.577 21.845 1.00 71.19 123 ILE A CA 1
ATOM 991 C C . ILE A 1 123 ? -12.853 0.918 21.908 1.00 71.19 123 ILE A C 1
ATOM 993 O O . ILE A 1 123 ? -13.009 1.646 20.928 1.00 71.19 123 ILE A O 1
ATOM 997 N N . ASP A 1 124 ? -12.265 1.373 23.017 1.00 75.50 124 ASP A N 1
ATOM 998 C CA . ASP A 1 124 ? -11.845 2.770 23.184 1.00 75.50 124 ASP A CA 1
ATOM 999 C C . ASP A 1 124 ? -10.834 3.241 22.129 1.00 75.50 124 ASP A C 1
ATOM 1001 O O . ASP A 1 124 ? -10.832 4.409 21.732 1.00 75.50 124 ASP A O 1
ATOM 1005 N N . ARG A 1 125 ? -9.947 2.354 21.669 1.00 79.12 125 ARG A N 1
ATOM 1006 C CA . ARG A 1 125 ? -8.950 2.663 20.635 1.00 79.12 125 ARG A CA 1
ATOM 1007 C C . ARG A 1 125 ? -9.580 2.702 19.252 1.00 79.12 125 ARG A C 1
ATOM 1009 O O . ARG A 1 125 ? -9.271 3.621 18.496 1.00 79.12 125 ARG A O 1
ATOM 1016 N N . ILE A 1 126 ? -10.494 1.778 18.953 1.00 74.38 126 ILE A N 1
ATOM 1017 C CA . ILE A 1 126 ? -11.280 1.786 17.710 1.00 74.38 126 ILE A CA 1
ATOM 1018 C C . ILE A 1 126 ? -12.019 3.122 17.595 1.00 74.38 126 ILE A C 1
ATOM 1020 O O . ILE A 1 126 ? -11.849 3.842 16.612 1.00 74.38 126 ILE A O 1
ATOM 1024 N N . ASN A 1 127 ? -12.733 3.518 18.653 1.00 76.38 127 ASN A N 1
ATOM 1025 C CA . ASN A 1 127 ? -13.472 4.779 18.707 1.00 76.38 127 ASN A CA 1
ATOM 1026 C C . ASN A 1 127 ? -12.569 5.998 18.499 1.00 76.38 127 ASN A C 1
ATOM 1028 O O . ASN A 1 127 ? -12.924 6.927 17.771 1.00 76.38 127 ASN A O 1
ATOM 1032 N N . LYS A 1 128 ? -11.365 5.998 19.083 1.00 82.56 128 LYS A N 1
ATOM 1033 C CA . LYS A 1 128 ? -10.372 7.056 18.841 1.00 82.56 128 LYS A CA 1
ATOM 1034 C C . LYS A 1 128 ? -9.913 7.098 17.382 1.00 82.56 128 LYS A C 1
ATOM 1036 O O . LYS A 1 128 ? -9.829 8.193 16.827 1.00 82.56 128 LYS A O 1
ATOM 1041 N N . CYS A 1 129 ? -9.648 5.949 16.759 1.00 80.81 129 CYS A N 1
ATOM 1042 C CA . CYS A 1 129 ? -9.255 5.870 15.348 1.00 80.81 129 CYS A CA 1
ATOM 1043 C C . CYS A 1 129 ? -10.374 6.389 14.437 1.00 80.81 129 CYS A C 1
ATOM 1045 O O . CYS A 1 129 ? -10.138 7.282 13.627 1.00 80.81 129 CYS A O 1
ATOM 1047 N N . LEU A 1 130 ? -11.606 5.906 14.628 1.00 77.62 130 LEU A N 1
ATOM 1048 C CA . LEU A 1 130 ? -12.778 6.342 13.865 1.00 77.62 130 LEU A CA 1
ATOM 1049 C C . LEU A 1 130 ? -13.019 7.847 13.998 1.00 77.62 130 LEU A C 1
ATOM 1051 O O . LEU A 1 130 ? -13.237 8.527 13.000 1.00 77.62 130 LEU A O 1
ATOM 1055 N N . ASN A 1 131 ? -12.927 8.391 15.212 1.00 81.81 131 ASN A N 1
ATOM 1056 C CA . ASN A 1 131 ? -13.085 9.826 15.440 1.00 81.81 131 ASN A CA 1
ATOM 1057 C C . ASN A 1 131 ? -12.001 10.662 14.747 1.00 81.81 131 ASN A C 1
ATOM 1059 O O . ASN A 1 131 ? -12.276 11.789 14.345 1.00 81.81 131 ASN A O 1
ATOM 1063 N N . LEU A 1 132 ? -10.775 10.149 14.612 1.00 82.44 132 LEU A N 1
ATOM 1064 C CA . LEU A 1 132 ? -9.709 10.829 13.872 1.00 82.44 132 LEU A CA 1
ATOM 1065 C C . LEU A 1 132 ? -9.922 10.742 12.357 1.00 82.44 132 LEU A C 1
ATOM 1067 O O . LEU A 1 132 ? -9.783 11.753 11.676 1.00 82.44 132 LEU A O 1
ATOM 1071 N N . LEU A 1 133 ? -10.320 9.576 11.845 1.00 78.94 133 LEU A N 1
ATOM 1072 C CA . LEU A 1 133 ? -10.626 9.372 10.426 1.00 78.94 133 LEU A CA 1
ATOM 1073 C C . LEU A 1 133 ? -11.809 10.239 9.966 1.00 78.94 133 LEU A C 1
ATOM 1075 O O . LEU A 1 133 ? -11.723 10.889 8.927 1.00 78.94 133 LEU A O 1
ATOM 1079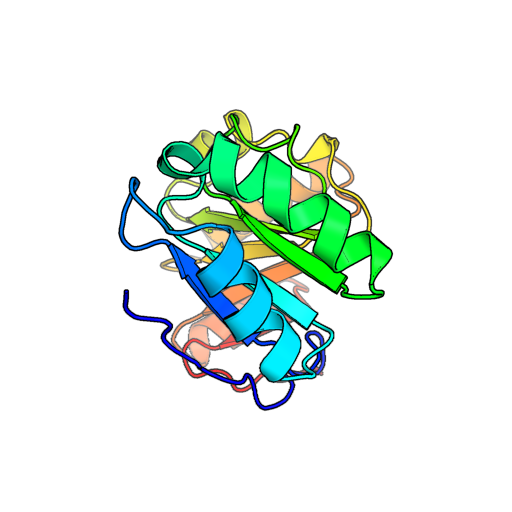 N N . LYS A 1 134 ? -12.875 10.334 10.774 1.00 78.56 134 LYS A N 1
ATOM 1080 C CA . LYS A 1 134 ? -14.047 11.183 10.486 1.00 78.56 134 LYS A CA 1
ATOM 1081 C C . LYS A 1 134 ? -13.702 12.671 10.383 1.00 78.56 134 LYS A C 1
ATOM 1083 O O . LYS A 1 134 ? -14.362 13.392 9.648 1.00 78.56 134 LYS A O 1
ATOM 1088 N N . LYS A 1 135 ? -12.674 13.144 11.097 1.00 82.06 135 LYS A N 1
ATOM 1089 C CA . LYS A 1 135 ? -12.282 14.566 11.100 1.00 82.06 135 LYS A CA 1
ATOM 1090 C C . LYS A 1 135 ? -11.626 15.041 9.807 1.00 82.06 135 LYS A C 1
ATOM 1092 O O . LYS A 1 135 ? -11.567 16.246 9.599 1.00 82.06 135 LYS A O 1
ATOM 1097 N N . ILE A 1 136 ? -11.084 14.134 8.997 1.00 75.19 136 ILE A N 1
ATOM 1098 C CA . ILE A 1 136 ? -10.291 14.492 7.811 1.00 75.19 136 ILE A CA 1
ATOM 1099 C C . ILE A 1 136 ? -11.009 14.225 6.489 1.00 75.19 136 ILE A C 1
ATOM 1101 O O . ILE A 1 136 ? -10.376 14.358 5.448 1.00 75.19 136 ILE A O 1
ATOM 1105 N N . GLU A 1 137 ? -12.290 13.836 6.531 1.00 74.88 137 GLU A N 1
ATOM 1106 C CA . GLU A 1 137 ? -13.087 13.516 5.333 1.00 74.88 137 GLU A CA 1
ATOM 1107 C C . GLU A 1 137 ? -12.324 12.599 4.363 1.00 74.88 137 GLU A C 1
ATOM 1109 O O . GLU A 1 137 ? -12.201 12.862 3.165 1.00 74.88 137 GLU A O 1
ATOM 1114 N N . LEU A 1 138 ? -11.731 11.538 4.917 1.00 77.25 138 LEU A N 1
ATOM 1115 C CA . LEU A 1 138 ? -10.855 10.646 4.173 1.00 77.25 138 LEU A CA 1
ATOM 1116 C C . LEU A 1 138 ? -11.603 10.026 2.982 1.00 77.25 138 LEU A C 1
ATOM 1118 O O . LEU A 1 138 ? -12.634 9.382 3.162 1.00 77.25 138 LEU A O 1
ATOM 1122 N N . LYS A 1 139 ? -11.057 10.199 1.773 1.00 77.38 139 LYS A N 1
ATOM 1123 C CA . LYS A 1 139 ? -11.633 9.644 0.535 1.00 77.38 139 LYS A CA 1
ATOM 1124 C C . LYS A 1 139 ? -11.259 8.184 0.292 1.00 77.38 139 LYS A C 1
ATOM 1126 O O . LYS A 1 139 ? -11.944 7.496 -0.459 1.00 77.38 139 LYS A O 1
ATOM 1131 N N . SER A 1 140 ? -10.158 7.730 0.883 1.00 80.19 140 SER A N 1
ATOM 1132 C CA . SER A 1 140 ? -9.645 6.374 0.709 1.00 80.19 140 SER A CA 1
ATOM 1133 C C . SER A 1 140 ? -10.447 5.339 1.483 1.00 80.19 140 SER A C 1
ATOM 1135 O O . SER A 1 140 ? -11.117 5.630 2.477 1.00 80.19 140 SER A O 1
ATOM 1137 N N . LYS A 1 141 ? -10.339 4.088 1.034 1.00 80.69 141 LYS A N 1
ATOM 1138 C CA . LYS A 1 141 ? -10.944 2.953 1.730 1.00 80.69 141 LYS A CA 1
ATOM 1139 C C . LYS A 1 141 ? -10.153 2.660 2.999 1.00 80.69 141 LYS A C 1
ATOM 1141 O O . LYS A 1 141 ? -8.930 2.539 2.954 1.00 80.69 141 LYS A O 1
ATOM 1146 N N . VAL A 1 142 ? -10.851 2.490 4.118 1.00 78.12 142 VAL A N 1
ATOM 1147 C CA . VAL A 1 142 ? -10.243 2.074 5.387 1.00 78.12 142 VAL A CA 1
ATOM 1148 C C . VAL A 1 142 ? -10.587 0.615 5.646 1.00 78.12 142 VAL A C 1
ATOM 1150 O O . VAL A 1 142 ? -11.758 0.254 5.653 1.00 78.12 142 VAL A O 1
ATOM 1153 N N . LEU A 1 143 ? -9.572 -0.213 5.865 1.00 77.19 143 LEU A N 1
ATOM 1154 C CA . LEU A 1 143 ? -9.694 -1.619 6.228 1.00 77.19 143 LEU A CA 1
ATOM 1155 C C . LEU A 1 143 ? -9.193 -1.810 7.657 1.00 77.19 143 LEU A C 1
ATOM 1157 O O . LEU A 1 143 ? -8.103 -1.351 7.990 1.00 77.19 143 LEU A O 1
ATOM 1161 N N . PHE A 1 144 ? -9.942 -2.525 8.490 1.00 75.31 144 PHE A N 1
ATOM 1162 C CA . PHE A 1 144 ? -9.485 -2.912 9.828 1.00 75.31 144 PHE A CA 1
ATOM 1163 C C . PHE A 1 144 ? -8.990 -4.362 9.827 1.00 75.31 144 PHE A C 1
ATOM 1165 O O . PHE A 1 144 ? -9.684 -5.255 9.352 1.00 75.31 144 PHE A O 1
ATOM 1172 N N . TYR A 1 145 ? -7.783 -4.593 10.337 1.00 72.69 145 TYR A N 1
ATOM 1173 C CA . TYR A 1 145 ? -7.091 -5.880 10.351 1.00 72.69 145 TYR A CA 1
ATOM 1174 C C . TYR A 1 145 ? -7.169 -6.549 11.726 1.00 72.69 145 TYR A C 1
ATOM 1176 O O . TYR A 1 145 ? -6.462 -6.122 12.641 1.00 72.69 145 TYR A O 1
ATOM 1184 N N . TYR A 1 146 ? -8.002 -7.584 11.867 1.00 68.88 146 TYR A N 1
ATOM 1185 C CA . TYR A 1 146 ? -8.352 -8.233 13.144 1.00 68.88 146 TYR A CA 1
ATOM 1186 C C . TYR A 1 146 ? -7.872 -9.685 13.224 1.00 68.88 146 TYR A C 1
ATOM 1188 O O . TYR A 1 146 ? -7.700 -10.356 12.202 1.00 68.88 146 TYR A O 1
ATOM 1196 N N . LYS A 1 147 ? -7.659 -10.173 14.449 1.00 64.75 147 LYS A N 1
ATOM 1197 C CA . LYS A 1 147 ? -7.124 -11.514 14.727 1.00 64.75 147 LYS A CA 1
ATOM 1198 C C . LYS A 1 147 ? -8.206 -12.551 15.010 1.00 64.75 147 LYS A C 1
ATOM 1200 O O . LYS A 1 147 ? -8.014 -13.708 14.646 1.00 64.75 147 LYS A O 1
ATOM 1205 N N . ASP A 1 148 ? -9.325 -12.171 15.631 1.00 68.19 148 ASP A N 1
ATOM 1206 C CA . ASP A 1 148 ? -10.384 -13.119 15.997 1.00 68.19 148 ASP A CA 1
ATOM 1207 C C . ASP A 1 148 ? -11.818 -12.584 15.825 1.00 68.19 148 ASP A C 1
ATOM 1209 O O . ASP A 1 148 ? -12.070 -11.410 15.558 1.00 68.19 148 ASP A O 1
ATOM 1213 N N . ARG A 1 149 ? -12.795 -13.488 15.953 1.00 63.66 149 ARG A N 1
ATOM 1214 C CA . ARG A 1 149 ? -14.215 -13.202 15.711 1.00 63.66 149 ARG A CA 1
ATOM 1215 C C . ARG A 1 149 ? -14.824 -12.214 16.714 1.00 63.66 149 ARG A C 1
ATOM 1217 O O . ARG A 1 149 ? -15.795 -11.552 16.365 1.00 63.66 149 ARG A O 1
ATOM 1224 N N . ASN A 1 150 ? -14.289 -12.107 17.930 1.00 68.62 150 ASN A N 1
ATOM 1225 C CA . ASN A 1 150 ? -14.807 -11.169 18.926 1.00 68.62 150 ASN A CA 1
ATOM 1226 C C . ASN A 1 150 ? -14.434 -9.732 18.550 1.00 68.62 150 ASN A C 1
ATOM 1228 O O . ASN A 1 150 ? -15.267 -8.833 18.661 1.00 68.62 150 ASN A O 1
ATOM 1232 N N . GLU A 1 151 ? -13.216 -9.530 18.038 1.00 68.25 151 GLU A N 1
ATOM 1233 C CA . GLU A 1 151 ? -12.789 -8.244 17.477 1.00 68.25 151 GLU A CA 1
ATOM 1234 C C . GLU A 1 151 ? -13.650 -7.844 16.271 1.00 68.25 151 GLU A C 1
ATOM 1236 O O . GLU A 1 151 ? -14.057 -6.689 16.168 1.00 68.25 151 GLU A O 1
ATOM 1241 N N . LEU A 1 152 ? -13.992 -8.797 15.393 1.00 67.62 152 LEU A N 1
ATOM 1242 C CA . LEU A 1 152 ? -14.886 -8.548 14.257 1.00 67.62 152 LEU A CA 1
ATOM 1243 C C . LEU A 1 152 ? -16.263 -8.046 14.704 1.00 67.62 152 LEU A C 1
ATOM 1245 O O . LEU A 1 152 ? -16.724 -7.032 14.191 1.00 67.62 152 LEU A O 1
ATOM 1249 N N . THR A 1 153 ? -16.910 -8.728 15.653 1.0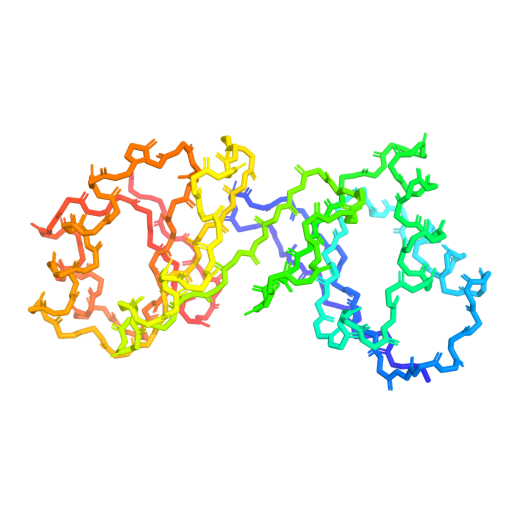0 67.94 153 THR A N 1
ATOM 1250 C CA . THR A 1 153 ? -18.224 -8.306 16.163 1.00 67.94 153 THR A CA 1
ATOM 1251 C C . THR A 1 153 ? -18.154 -6.893 16.739 1.00 67.94 153 THR A C 1
ATOM 1253 O O . THR A 1 153 ? -18.985 -6.057 16.406 1.00 67.94 153 THR A O 1
ATOM 1256 N N . ALA A 1 154 ? -17.106 -6.582 17.512 1.00 68.25 154 ALA A N 1
ATOM 1257 C CA . ALA A 1 154 ? -16.912 -5.240 18.051 1.00 68.25 154 ALA A CA 1
ATOM 1258 C C . ALA A 1 154 ? -16.737 -4.177 16.950 1.00 68.25 154 ALA A C 1
ATOM 1260 O O . ALA A 1 154 ? -17.231 -3.062 17.096 1.00 68.25 154 ALA A O 1
ATOM 1261 N N . LEU A 1 155 ? -16.048 -4.494 15.850 1.00 68.38 155 LEU A N 1
ATOM 1262 C CA . LEU A 1 155 ? -15.890 -3.583 14.711 1.00 68.38 155 LEU A CA 1
ATOM 1263 C C . LEU A 1 155 ? -17.226 -3.371 13.974 1.00 68.38 155 LEU A C 1
ATOM 1265 O O . LEU A 1 155 ? -17.589 -2.225 13.701 1.00 68.38 155 LEU A O 1
ATOM 1269 N N . LEU A 1 156 ? -17.981 -4.445 13.719 1.00 69.75 156 LEU A N 1
ATOM 1270 C CA . LEU A 1 156 ? -19.287 -4.395 13.048 1.00 69.75 156 LEU A CA 1
ATOM 1271 C C . LEU A 1 156 ? -20.335 -3.628 13.868 1.00 69.75 156 LEU A C 1
ATOM 1273 O O . LEU A 1 156 ? -21.025 -2.771 13.322 1.00 69.75 156 LEU A O 1
ATOM 1277 N N . ASP A 1 157 ? -20.394 -3.846 15.185 1.00 69.94 157 ASP A N 1
ATOM 1278 C CA . ASP A 1 157 ? -21.300 -3.122 16.092 1.00 69.94 157 ASP A CA 1
ATOM 1279 C C . ASP A 1 157 ? -21.027 -1.604 16.114 1.00 69.94 157 ASP A C 1
ATOM 1281 O O . ASP A 1 157 ? -21.891 -0.809 16.485 1.00 69.94 157 ASP A O 1
ATOM 1285 N N . ASN A 1 158 ? -19.830 -1.182 15.688 1.00 64.56 158 ASN A N 1
ATOM 1286 C CA . ASN A 1 158 ? -19.441 0.223 15.549 1.00 64.56 158 ASN A CA 1
ATOM 1287 C C . ASN A 1 158 ? -19.605 0.765 14.112 1.00 64.56 158 ASN A C 1
ATOM 1289 O O . ASN A 1 158 ? -19.129 1.866 13.816 1.00 64.56 158 ASN A O 1
ATOM 1293 N N . GLY A 1 159 ? -20.292 0.026 13.233 1.00 60.56 159 GLY A N 1
ATOM 1294 C CA . GLY A 1 159 ? -20.602 0.438 11.860 1.00 60.56 159 GLY A CA 1
ATOM 1295 C C . GLY A 1 159 ? -19.390 0.431 10.929 1.00 60.56 159 GLY A C 1
ATOM 1296 O O . GLY A 1 159 ? -19.267 1.307 10.073 1.00 60.56 159 GLY A O 1
ATOM 1297 N N . ILE A 1 160 ? -18.443 -0.488 11.147 1.00 62.66 160 ILE A N 1
ATOM 1298 C CA . ILE A 1 160 ? -17.284 -0.673 10.270 1.00 62.66 160 ILE A CA 1
ATOM 1299 C C . ILE A 1 160 ? -17.578 -1.813 9.299 1.00 62.66 160 ILE A C 1
ATOM 1301 O O . ILE A 1 160 ? -17.411 -2.980 9.637 1.00 62.66 160 ILE A O 1
ATOM 1305 N N . ASP A 1 161 ? -17.935 -1.462 8.067 1.00 48.62 161 ASP A N 1
ATOM 1306 C CA . ASP A 1 161 ? -18.363 -2.438 7.053 1.00 48.62 161 ASP A CA 1
ATOM 1307 C C . ASP A 1 161 ? -17.190 -3.101 6.298 1.00 48.62 161 ASP A C 1
ATOM 1309 O O . ASP A 1 161 ? -17.372 -4.063 5.555 1.00 48.62 161 ASP A O 1
ATOM 1313 N N . PHE A 1 162 ? -15.959 -2.609 6.482 1.00 56.62 162 PHE A N 1
ATOM 1314 C CA . PHE A 1 162 ? -14.776 -3.083 5.756 1.00 56.62 162 PHE A CA 1
ATOM 1315 C C . PHE A 1 162 ? -13.726 -3.666 6.703 1.00 56.62 162 PHE A C 1
ATOM 1317 O O . PHE A 1 162 ? -12.868 -2.960 7.247 1.00 56.62 162 PHE A O 1
ATOM 1324 N N . VAL A 1 163 ? -13.778 -4.986 6.883 1.00 53.41 163 VAL A N 1
ATOM 1325 C CA . VAL A 1 163 ? -12.946 -5.697 7.856 1.00 53.41 163 VAL A CA 1
ATOM 1326 C C . VAL A 1 163 ? -12.173 -6.845 7.195 1.00 53.41 163 VAL A C 1
ATOM 1328 O O . VAL A 1 163 ? -12.733 -7.659 6.464 1.00 53.41 163 VAL A O 1
ATOM 1331 N N . PHE A 1 164 ? -10.866 -6.924 7.450 1.00 55.59 164 PHE A N 1
ATOM 1332 C CA . PHE A 1 164 ? -9.941 -7.889 6.855 1.00 55.59 164 PHE A CA 1
ATOM 1333 C C . PHE A 1 164 ? -9.362 -8.839 7.920 1.00 55.59 164 PHE A C 1
ATOM 1335 O O . PHE A 1 164 ? -8.664 -8.369 8.817 1.00 55.59 164 PHE A O 1
ATOM 1342 N N . PRO A 1 165 ? -9.591 -10.164 7.859 1.00 48.22 165 PRO A N 1
ATOM 1343 C CA . PRO A 1 165 ? -9.014 -11.066 8.851 1.00 48.22 165 PRO A CA 1
ATOM 1344 C C . PRO A 1 165 ? -7.543 -11.373 8.587 1.00 48.22 165 PRO A C 1
ATOM 1346 O O . PRO A 1 165 ? -7.098 -11.476 7.441 1.00 48.22 165 PRO A O 1
ATOM 1349 N N . TYR A 1 166 ? -6.829 -11.637 9.682 1.00 42.53 166 TYR A N 1
ATOM 1350 C CA . TYR A 1 166 ? -5.417 -12.031 9.742 1.00 42.53 166 TYR A CA 1
ATOM 1351 C C . TYR A 1 166 ? -5.029 -13.184 8.792 1.00 42.53 166 TYR A C 1
ATOM 1353 O O . TYR A 1 166 ? -3.889 -13.260 8.342 1.00 42.53 166 TYR A O 1
ATOM 1361 N N . GLU A 1 167 ? -5.977 -14.055 8.432 1.00 45.34 167 GLU A N 1
ATOM 1362 C CA . GLU A 1 167 ? -5.741 -15.248 7.603 1.00 45.34 167 GLU A CA 1
ATOM 1363 C C . GLU A 1 167 ? -6.166 -15.111 6.126 1.00 45.34 167 GLU A C 1
ATOM 1365 O O . GLU A 1 167 ? -6.224 -16.104 5.402 1.00 45.34 167 GLU A O 1
ATOM 1370 N N . GLY A 1 168 ? -6.467 -13.901 5.640 1.00 38.00 168 GLY A N 1
ATOM 1371 C CA . GLY A 1 168 ? -6.709 -13.682 4.206 1.00 38.00 168 GLY A CA 1
ATOM 1372 C C . GLY A 1 168 ? -8.063 -14.179 3.680 1.00 38.00 168 GLY A C 1
ATOM 1373 O O . GLY A 1 168 ? -8.187 -14.492 2.499 1.00 38.00 168 GLY A O 1
ATOM 1374 N N . LYS A 1 169 ? -9.099 -14.245 4.523 1.00 31.14 169 LYS A N 1
ATOM 1375 C CA . LYS A 1 169 ? -10.483 -14.527 4.096 1.00 31.14 169 LYS A CA 1
ATOM 1376 C C . LYS A 1 169 ? -11.378 -13.309 4.292 1.00 31.14 169 LYS A C 1
ATOM 1378 O O . LYS A 1 169 ? -12.018 -13.189 5.323 1.00 31.14 169 LYS A O 1
ATOM 1383 N N . LEU A 1 170 ? -11.428 -12.391 3.330 1.00 33.97 170 LEU A N 1
ATOM 1384 C CA . LEU A 1 170 ? -12.337 -11.244 3.419 1.00 33.97 170 LEU A CA 1
ATOM 1385 C C . LEU A 1 170 ? -13.799 -11.733 3.511 1.00 33.97 170 LEU A C 1
ATOM 1387 O O . LEU A 1 170 ? -14.262 -12.442 2.620 1.00 33.97 170 LEU A O 1
ATOM 1391 N N . PHE A 1 171 ? -14.518 -11.342 4.564 1.00 28.05 171 PHE A N 1
ATOM 1392 C CA . PHE A 1 171 ? -15.976 -11.437 4.614 1.00 28.05 171 PHE A CA 1
ATOM 1393 C C . PHE A 1 171 ? -16.523 -10.040 4.332 1.00 28.05 171 PHE A C 1
ATOM 1395 O O . PHE A 1 171 ? -16.344 -9.134 5.140 1.00 28.05 171 PHE A O 1
ATOM 1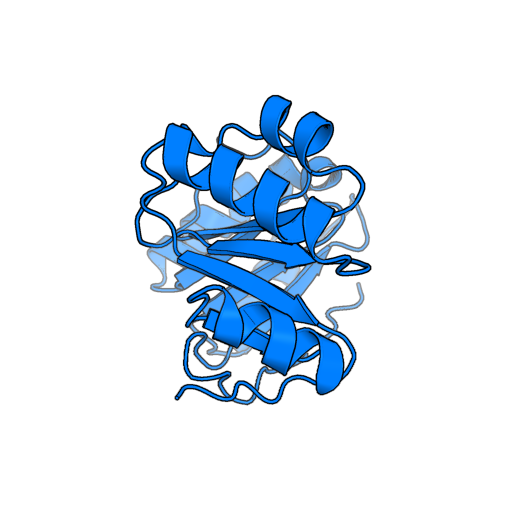402 N N . ILE A 1 172 ? -17.128 -9.867 3.158 1.00 25.66 172 ILE A N 1
ATOM 1403 C CA . ILE A 1 172 ? -17.972 -8.711 2.852 1.00 25.66 172 ILE A CA 1
ATOM 1404 C C . ILE A 1 172 ? -19.377 -9.122 3.289 1.00 25.66 172 ILE A C 1
ATOM 1406 O O . ILE A 1 172 ? -19.871 -10.146 2.810 1.00 25.66 172 ILE A O 1
ATOM 1410 N N . THR A 1 173 ? -19.976 -8.390 4.224 1.00 28.95 173 THR A N 1
ATOM 1411 C CA . THR A 1 173 ? -21.427 -8.439 4.456 1.00 28.95 173 THR A CA 1
ATOM 1412 C C . THR A 1 173 ? -22.132 -7.506 3.495 1.00 28.95 173 THR A C 1
ATOM 1414 O O . THR A 1 173 ? -21.638 -6.366 3.351 1.00 28.95 173 THR A O 1
#

Secondary structure (DSSP, 8-state):
-----PBP---SSS-SEEEEE---SS--HHHHHHHHHTTT-SEEEEESSTGGGHHHHHHHHHHHHHTT-EEEEEE-SGGGTTS--SEEEEEEEGGGHHHHHHHS-GGG--TT-EEEEES---HHHHHHHHHHHHTTT--SEEEEEESSHHHHHHHHHTT---EEETTS-----